Protein AF-A0A7Z9G676-F1 (afdb_monomer_lite)

Secondary structure (DSSP, 8-state):
-EEES-SHHHHHHHHHHHHH-TTPPP-EEE-SSHHHHHHHHHHHTPEEE--

Radius of gyration: 9.85 Å; chains: 1; bounding box: 17×25×26 Å

Foldseek 3Di:
DEAEALDPVVVVVVVCCVPPPVVDAHAEYEDLPQVSQVVVCVVRVHHGYND

Sequence (51 aa):
MALVGCGNIARAHWRGIRNHAPRIKVTAVVDPNVDNAASMSERTGAAAYSS

pLDDT: mean 96.65, std 1.93, range [90.5, 98.62]

Structure (mmCIF, N/CA/C/O backbone):
data_AF-A0A7Z9G676-F1
#
_entry.id   AF-A0A7Z9G676-F1
#
loop_
_atom_site.group_PDB
_atom_site.id
_atom_site.type_symbol
_atom_site.label_atom_id
_atom_site.label_alt_id
_atom_site.label_comp_id
_atom_site.label_asym_id
_atom_site.label_entity_id
_atom_site.label_seq_id
_atom_site.pdbx_PDB_ins_code
_atom_site.Cartn_x
_atom_site.Cartn_y
_atom_site.Cartn_z
_atom_site.occupancy
_atom_site.B_iso_or_equiv
_atom_site.auth_seq_id
_atom_site.auth_comp_i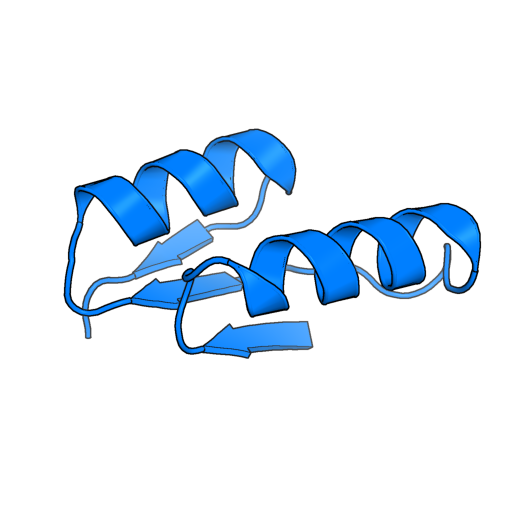d
_atom_site.auth_asym_id
_atom_site.auth_atom_id
_atom_site.pdbx_PDB_model_num
ATOM 1 N N . MET A 1 1 ? -0.149 -9.911 2.767 1.00 92.88 1 MET A N 1
ATOM 2 C CA . MET A 1 1 ? 1.003 -9.065 3.178 1.00 92.88 1 MET A CA 1
ATOM 3 C C . MET A 1 1 ? 0.482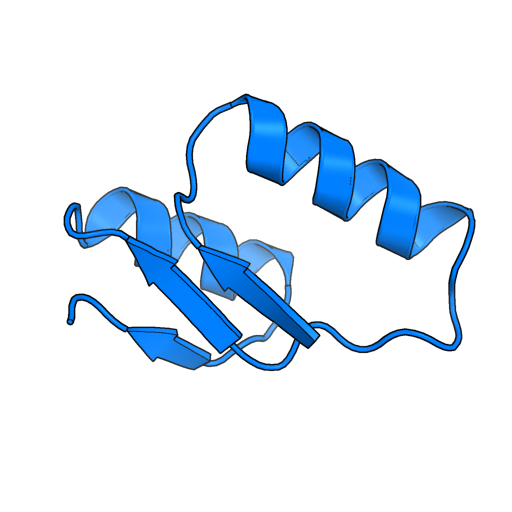 -7.672 3.506 1.00 92.88 1 MET A C 1
ATOM 5 O O . MET A 1 1 ? -0.557 -7.305 2.963 1.00 92.88 1 MET A O 1
ATOM 9 N N . ALA A 1 2 ? 1.176 -6.916 4.359 1.00 96.25 2 ALA A N 1
ATOM 10 C CA . ALA A 1 2 ? 0.858 -5.519 4.653 1.00 96.25 2 ALA A CA 1
ATOM 11 C C . ALA A 1 2 ? 2.042 -4.594 4.323 1.00 96.25 2 ALA A C 1
ATOM 13 O O . ALA A 1 2 ? 3.190 -5.037 4.374 1.00 96.25 2 ALA A O 1
ATOM 14 N N . LEU A 1 3 ? 1.760 -3.330 3.997 1.00 97.19 3 LEU A N 1
ATOM 15 C CA . LEU A 1 3 ? 2.762 -2.260 3.934 1.00 97.19 3 LEU A CA 1
ATOM 16 C C . LEU A 1 3 ? 2.596 -1.360 5.161 1.00 97.19 3 LEU A C 1
ATOM 18 O O . LEU A 1 3 ? 1.514 -0.818 5.363 1.00 97.19 3 LEU A O 1
ATOM 22 N N . VAL A 1 4 ? 3.648 -1.204 5.965 1.00 97.19 4 VAL A N 1
ATOM 23 C CA . VAL A 1 4 ? 3.663 -0.319 7.141 1.00 97.19 4 VAL A CA 1
ATOM 24 C C . VAL A 1 4 ? 4.618 0.837 6.856 1.00 97.19 4 VAL A C 1
ATOM 26 O O . VAL A 1 4 ? 5.785 0.605 6.542 1.00 97.19 4 VAL A O 1
ATOM 29 N N . GLY A 1 5 ? 4.106 2.064 6.926 1.00 96.88 5 GLY A N 1
ATOM 30 C CA . GLY A 1 5 ? 4.749 3.271 6.411 1.00 96.88 5 GLY A CA 1
ATOM 31 C C . GLY A 1 5 ? 4.512 3.425 4.907 1.00 96.88 5 GLY A C 1
ATOM 32 O O . GLY A 1 5 ? 5.165 2.781 4.091 1.00 96.88 5 GLY A O 1
ATOM 33 N N . CYS A 1 6 ? 3.597 4.311 4.525 1.00 96.69 6 CYS A N 1
ATOM 34 C CA . CYS A 1 6 ? 3.098 4.545 3.167 1.00 96.69 6 CYS A CA 1
ATOM 35 C C . CYS A 1 6 ? 3.781 5.733 2.460 1.00 96.69 6 CYS A C 1
ATOM 37 O O . CYS A 1 6 ? 3.189 6.407 1.618 1.00 96.69 6 CYS A O 1
ATOM 39 N N . GLY A 1 7 ? 5.058 5.973 2.770 1.00 91.69 7 GLY A N 1
ATOM 40 C CA . GLY A 1 7 ? 5.876 7.007 2.131 1.00 91.69 7 GLY A CA 1
ATOM 41 C C . GLY A 1 7 ? 6.390 6.638 0.728 1.00 91.69 7 GLY A C 1
ATOM 42 O O . GLY A 1 7 ? 5.974 5.670 0.089 1.00 91.69 7 GLY A O 1
ATOM 43 N N . ASN A 1 8 ? 7.371 7.400 0.231 1.00 91.38 8 ASN A N 1
ATOM 44 C CA . ASN A 1 8 ? 7.906 7.246 -1.132 1.00 91.38 8 ASN A CA 1
ATOM 45 C C . ASN A 1 8 ? 8.402 5.829 -1.457 1.00 91.38 8 ASN A C 1
ATOM 47 O O . ASN A 1 8 ? 8.143 5.323 -2.550 1.00 91.38 8 ASN A O 1
ATOM 51 N N . ILE A 1 9 ? 9.076 5.178 -0.509 1.00 94.00 9 ILE A N 1
ATOM 52 C CA . ILE A 1 9 ? 9.665 3.848 -0.707 1.00 94.00 9 ILE A CA 1
ATOM 53 C C . ILE A 1 9 ? 8.578 2.764 -0.806 1.00 94.00 9 ILE A C 1
ATOM 55 O O . ILE A 1 9 ? 8.696 1.855 -1.628 1.00 94.00 9 ILE A O 1
ATOM 59 N N . ALA A 1 10 ? 7.461 2.898 -0.084 1.00 95.50 10 ALA A N 1
ATOM 60 C CA . ALA A 1 10 ? 6.341 1.958 -0.177 1.00 95.50 10 ALA A CA 1
ATOM 61 C C . ALA A 1 10 ? 5.743 1.899 -1.590 1.00 95.50 10 ALA A C 1
ATOM 63 O O . ALA A 1 10 ? 5.381 0.826 -2.074 1.00 95.50 10 ALA A O 1
ATOM 64 N N . ARG A 1 11 ? 5.727 3.030 -2.308 1.00 94.31 11 ARG A N 1
ATOM 65 C CA . ARG A 1 11 ? 5.301 3.077 -3.717 1.00 94.31 11 ARG A CA 1
ATOM 66 C C . ARG A 1 11 ? 6.249 2.296 -4.632 1.00 94.31 11 ARG A C 1
ATOM 68 O O . ARG A 1 11 ? 5.787 1.632 -5.561 1.00 94.31 11 ARG A O 1
ATOM 75 N N . ALA A 1 12 ? 7.555 2.337 -4.365 1.00 96.38 12 ALA A N 1
ATOM 76 C CA . ALA A 1 12 ? 8.540 1.545 -5.098 1.00 96.38 12 ALA A CA 1
ATOM 77 C C . ALA A 1 12 ? 8.392 0.042 -4.805 1.00 96.38 12 ALA A C 1
ATOM 79 O O . ALA A 1 12 ? 8.394 -0.754 -5.747 1.00 96.38 12 ALA A O 1
ATOM 80 N N . HIS A 1 13 ? 8.173 -0.341 -3.540 1.00 96.50 13 HIS A N 1
ATOM 81 C CA . HIS A 1 13 ? 7.867 -1.728 -3.173 1.00 96.50 13 HIS A CA 1
ATOM 82 C C . HIS A 1 13 ? 6.596 -2.227 -3.853 1.00 96.50 13 HIS A C 1
ATOM 84 O O . HIS A 1 13 ? 6.615 -3.301 -4.449 1.00 96.50 13 HIS A O 1
ATOM 90 N N . TRP A 1 14 ? 5.517 -1.441 -3.842 1.00 96.31 14 TRP A N 1
ATOM 91 C CA . TRP A 1 14 ? 4.279 -1.817 -4.520 1.00 96.31 14 TRP A CA 1
ATOM 92 C C . TRP A 1 14 ? 4.472 -2.027 -6.018 1.00 96.31 14 TRP A C 1
ATOM 94 O O . TRP A 1 14 ? 4.018 -3.034 -6.556 1.00 96.31 14 TRP A O 1
ATOM 104 N N . ARG A 1 15 ? 5.204 -1.131 -6.692 1.00 95.81 15 ARG A N 1
ATOM 105 C CA . ARG A 1 15 ? 5.556 -1.311 -8.106 1.00 95.81 15 ARG A CA 1
ATOM 106 C C . ARG A 1 15 ? 6.303 -2.629 -8.330 1.00 95.81 15 ARG A C 1
ATOM 108 O O . ARG A 1 15 ? 5.985 -3.345 -9.273 1.00 95.81 15 ARG A O 1
ATOM 115 N N . GLY A 1 16 ? 7.264 -2.953 -7.465 1.00 96.69 16 GLY A N 1
ATOM 116 C CA . GLY A 1 16 ? 8.001 -4.215 -7.525 1.00 96.69 16 GLY A CA 1
ATOM 117 C C . GLY A 1 16 ? 7.096 -5.434 -7.332 1.00 96.69 16 GLY A C 1
ATOM 118 O O . GLY A 1 16 ? 7.125 -6.347 -8.150 1.00 96.69 16 GLY A O 1
ATOM 119 N N . ILE A 1 17 ? 6.244 -5.420 -6.303 1.00 95.94 17 ILE A N 1
ATOM 120 C CA . ILE A 1 17 ? 5.303 -6.507 -5.997 1.00 95.94 17 ILE A CA 1
ATOM 121 C C . ILE A 1 17 ? 4.350 -6.737 -7.171 1.00 95.94 17 ILE A C 1
ATOM 123 O O . ILE A 1 17 ? 4.238 -7.860 -7.657 1.00 95.94 17 ILE A O 1
ATOM 127 N N . ARG A 1 18 ? 3.721 -5.672 -7.677 1.00 95.31 18 ARG A N 1
ATOM 128 C CA . ARG A 1 18 ? 2.766 -5.753 -8.787 1.00 95.31 18 ARG A CA 1
ATOM 129 C C . ARG A 1 18 ? 3.391 -6.336 -10.056 1.00 95.31 18 ARG A C 1
ATOM 131 O O . ARG A 1 18 ? 2.724 -7.075 -10.770 1.00 95.31 18 ARG A O 1
ATOM 138 N N . ASN A 1 19 ? 4.653 -6.008 -10.333 1.00 97.56 19 ASN A N 1
ATOM 139 C CA . ASN A 1 19 ? 5.312 -6.390 -11.582 1.00 97.56 19 ASN A CA 1
ATOM 140 C C . ASN A 1 19 ? 6.063 -7.730 -11.499 1.00 97.56 19 ASN A C 1
ATOM 142 O O . ASN A 1 19 ? 6.205 -8.403 -12.515 1.00 97.56 19 ASN A O 1
ATOM 146 N N . HIS A 1 20 ? 6.568 -8.112 -10.322 1.00 97.94 20 HIS A N 1
ATOM 147 C CA . HIS A 1 20 ? 7.480 -9.255 -10.174 1.00 97.94 20 HIS A CA 1
ATOM 148 C C . HIS A 1 20 ? 6.980 -10.335 -9.208 1.00 97.94 20 HIS A C 1
ATOM 150 O O . HIS A 1 20 ? 7.527 -11.434 -9.190 1.00 97.94 20 HIS A O 1
ATOM 156 N N . ALA A 1 21 ? 5.936 -10.063 -8.423 1.00 96.50 21 ALA A N 1
ATOM 157 C CA . ALA A 1 21 ? 5.377 -11.009 -7.463 1.00 96.50 21 ALA A CA 1
ATOM 158 C C . ALA A 1 21 ? 3.839 -11.077 -7.556 1.00 96.50 21 ALA A C 1
ATOM 160 O O . ALA A 1 21 ? 3.154 -10.826 -6.565 1.00 96.50 21 ALA A O 1
ATOM 161 N N . PRO A 1 22 ? 3.265 -11.480 -8.709 1.00 92.69 22 PRO A N 1
ATOM 162 C CA . PRO A 1 22 ? 1.815 -11.437 -8.948 1.00 92.69 22 PRO A CA 1
ATOM 163 C C . PRO A 1 22 ? 0.996 -12.337 -8.010 1.00 92.69 22 PRO A C 1
ATOM 165 O O . PRO A 1 22 ? -0.208 -12.156 -7.864 1.00 92.69 22 PRO A O 1
ATOM 168 N N . ARG A 1 23 ? 1.638 -13.311 -7.351 1.00 96.38 23 ARG A N 1
ATOM 169 C CA . ARG A 1 23 ? 1.000 -14.180 -6.349 1.00 96.38 23 ARG A CA 1
ATOM 170 C C . ARG A 1 23 ? 0.904 -13.538 -4.961 1.00 96.38 23 ARG A C 1
ATOM 172 O O . ARG A 1 23 ? 0.255 -14.098 -4.083 1.00 96.38 23 ARG A O 1
ATOM 179 N N . ILE A 1 24 ? 1.556 -12.397 -4.734 1.00 95.88 24 ILE A N 1
ATOM 180 C CA . ILE A 1 24 ? 1.483 -11.666 -3.468 1.00 95.88 24 ILE A CA 1
ATOM 181 C C . ILE A 1 24 ? 0.356 -10.644 -3.553 1.00 95.88 24 ILE A C 1
ATOM 183 O O . ILE A 1 24 ? 0.384 -9.729 -4.373 1.00 95.88 24 ILE A O 1
ATOM 187 N N . LYS A 1 25 ? -0.601 -10.755 -2.630 1.00 96.50 25 LYS A N 1
ATOM 188 C CA . LYS A 1 25 ? -1.629 -9.739 -2.410 1.00 96.50 25 LYS A CA 1
ATOM 189 C C . LYS A 1 25 ? -1.262 -8.865 -1.210 1.00 96.50 25 LYS A C 1
ATOM 191 O O . LYS A 1 25 ? -1.030 -9.368 -0.100 1.00 96.50 25 LYS A O 1
ATOM 196 N N . VAL A 1 26 ? -1.223 -7.552 -1.432 1.00 97.38 26 VAL A N 1
ATOM 197 C CA . VAL A 1 26 ? -1.217 -6.555 -0.356 1.00 97.38 26 VAL A CA 1
ATOM 198 C C . VAL A 1 26 ? -2.662 -6.390 0.100 1.00 97.38 26 VAL A C 1
ATOM 200 O O . VAL A 1 26 ? -3.529 -6.064 -0.703 1.00 97.38 26 VAL A O 1
ATOM 203 N N . THR A 1 27 ? -2.935 -6.705 1.361 1.00 98.38 27 THR A N 1
ATOM 204 C CA . THR A 1 27 ? -4.298 -6.723 1.920 1.00 98.38 27 THR A CA 1
ATOM 205 C C . THR A 1 27 ? -4.518 -5.639 2.965 1.00 98.38 27 THR A C 1
ATOM 207 O O . THR A 1 27 ? -5.664 -5.312 3.253 1.00 98.38 27 THR A O 1
ATOM 210 N N . ALA A 1 28 ? -3.439 -5.057 3.491 1.00 98.44 28 ALA A N 1
ATOM 211 C CA . ALA A 1 28 ? -3.486 -3.926 4.406 1.00 98.44 28 ALA A CA 1
ATOM 212 C C . ALA A 1 28 ? -2.368 -2.919 4.101 1.00 98.44 28 ALA A C 1
ATOM 214 O O . ALA A 1 28 ? -1.274 -3.300 3.667 1.00 98.44 28 ALA A O 1
ATOM 215 N N . VAL A 1 29 ? -2.644 -1.646 4.356 1.00 98.50 29 VAL A N 1
ATOM 216 C CA . VAL A 1 29 ? -1.677 -0.547 4.363 1.00 98.50 29 VAL A CA 1
ATOM 217 C C . VAL A 1 29 ? -1.850 0.235 5.662 1.00 98.50 29 VAL A C 1
ATOM 219 O O . VAL A 1 29 ? -2.977 0.485 6.085 1.00 98.50 29 VAL A O 1
ATOM 222 N N . VAL A 1 30 ? -0.745 0.570 6.322 1.00 98.44 30 VAL A N 1
ATOM 223 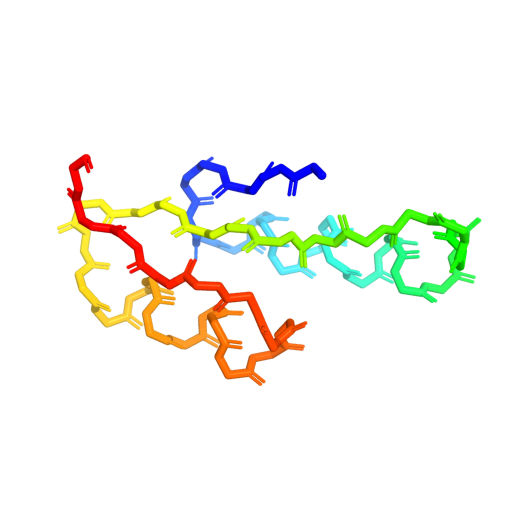C CA . VAL A 1 30 ? -0.743 1.214 7.641 1.00 98.44 30 VAL A CA 1
ATOM 224 C C . VAL A 1 30 ? 0.164 2.436 7.599 1.00 98.44 30 VAL A C 1
ATOM 226 O O . VAL A 1 30 ? 1.330 2.320 7.219 1.00 98.44 30 VAL A O 1
ATOM 229 N N . ASP A 1 31 ? -0.348 3.603 7.978 1.00 98.31 31 ASP A N 1
ATOM 230 C CA . ASP A 1 31 ? 0.445 4.826 8.149 1.00 98.31 31 ASP A CA 1
ATOM 231 C C . ASP A 1 31 ? -0.247 5.759 9.156 1.00 98.31 31 ASP A C 1
ATOM 233 O O . ASP A 1 31 ? -1.458 5.950 9.041 1.00 98.31 31 ASP A O 1
ATOM 237 N N . PRO A 1 32 ? 0.473 6.358 10.125 1.00 97.94 32 PRO A N 1
ATOM 238 C CA . PRO A 1 32 ? -0.127 7.321 11.052 1.00 97.94 32 PRO A CA 1
ATOM 239 C C . PRO A 1 32 ? -0.669 8.573 10.345 1.00 97.94 32 PRO A C 1
ATOM 241 O O . PRO A 1 32 ? -1.565 9.235 10.864 1.00 97.94 32 PRO A O 1
ATOM 244 N N . ASN A 1 33 ? -0.147 8.910 9.162 1.00 97.81 33 ASN A N 1
ATOM 245 C CA . ASN A 1 33 ? -0.729 9.919 8.294 1.00 97.81 33 ASN A CA 1
ATOM 246 C C . ASN A 1 33 ? -1.839 9.287 7.434 1.00 97.81 33 ASN A C 1
ATOM 248 O O . ASN A 1 33 ? -1.583 8.501 6.517 1.00 97.81 33 ASN A O 1
ATOM 252 N N . VAL A 1 34 ? -3.078 9.690 7.719 1.00 97.56 34 VAL A N 1
ATOM 253 C CA . VAL A 1 34 ? -4.296 9.179 7.073 1.00 97.56 34 VAL A CA 1
ATOM 254 C C . VAL A 1 34 ? -4.277 9.383 5.556 1.00 97.56 34 VAL A C 1
ATOM 256 O O . VAL A 1 34 ? -4.691 8.484 4.826 1.00 97.56 34 VAL A O 1
ATOM 259 N N . ASP A 1 35 ? -3.735 10.498 5.063 1.00 97.62 35 ASP A N 1
ATOM 260 C CA . ASP A 1 35 ? -3.677 10.785 3.625 1.00 97.62 35 ASP A CA 1
ATOM 261 C C . ASP A 1 35 ? -2.729 9.820 2.902 1.00 97.62 35 ASP A C 1
ATOM 263 O O . ASP A 1 35 ? -3.015 9.345 1.798 1.00 97.62 35 ASP A O 1
ATOM 267 N N . ASN A 1 36 ? -1.613 9.463 3.547 1.00 97.75 36 ASN A N 1
ATOM 268 C CA . ASN A 1 36 ? -0.678 8.477 3.008 1.00 97.75 36 ASN A CA 1
ATOM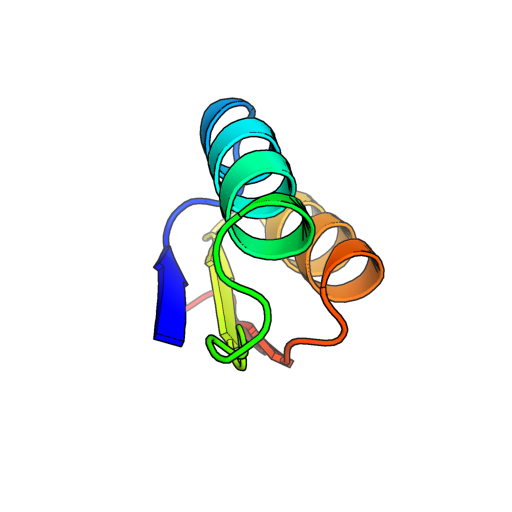 269 C C . ASN A 1 36 ? -1.311 7.079 2.973 1.00 97.75 36 ASN A C 1
ATOM 271 O O . ASN A 1 36 ? -1.203 6.384 1.958 1.00 97.75 36 ASN A O 1
ATOM 275 N N . ALA A 1 37 ? -1.981 6.670 4.058 1.00 98.19 37 ALA A N 1
ATOM 276 C CA . ALA A 1 37 ? -2.671 5.383 4.127 1.00 98.19 37 ALA A CA 1
ATOM 277 C C . ALA A 1 37 ? -3.791 5.291 3.075 1.00 98.19 37 ALA A C 1
ATOM 279 O O . ALA A 1 37 ? -3.870 4.297 2.348 1.00 98.19 37 ALA A O 1
ATOM 280 N N . ALA A 1 38 ? -4.600 6.346 2.929 1.00 98.19 38 ALA A N 1
ATOM 281 C CA . ALA A 1 38 ? -5.660 6.435 1.929 1.00 98.19 38 ALA A CA 1
ATOM 282 C C . ALA A 1 38 ? -5.102 6.360 0.499 1.00 98.19 38 ALA A C 1
ATOM 284 O O . ALA A 1 38 ? -5.509 5.497 -0.280 1.00 98.19 38 ALA A O 1
ATOM 285 N N . SER A 1 39 ? -4.087 7.170 0.173 1.00 97.88 39 SER A N 1
ATOM 286 C CA . SER A 1 39 ? -3.462 7.145 -1.156 1.00 97.88 39 SER A CA 1
ATOM 287 C C . SER A 1 39 ? -2.862 5.777 -1.494 1.00 97.88 39 SER A C 1
ATOM 289 O O . SER A 1 39 ? -2.889 5.334 -2.648 1.00 97.88 39 SER A O 1
ATOM 291 N N . MET A 1 40 ? -2.306 5.073 -0.504 1.00 97.88 40 MET A N 1
ATOM 292 C CA . MET A 1 40 ? -1.745 3.744 -0.727 1.00 97.88 40 MET A CA 1
ATOM 293 C C . MET A 1 40 ? -2.824 2.665 -0.857 1.00 97.88 40 MET A C 1
ATOM 295 O O . MET A 1 40 ? -2.659 1.729 -1.647 1.00 97.88 40 MET A O 1
ATOM 299 N N . SER A 1 41 ? -3.938 2.810 -0.143 1.00 98.25 41 SER A N 1
ATOM 300 C CA . SER A 1 41 ? -5.112 1.947 -0.275 1.00 98.25 41 SER A CA 1
ATOM 301 C C . SER A 1 41 ? -5.702 2.044 -1.680 1.00 98.25 41 SER A C 1
ATOM 303 O O . SER A 1 41 ? -5.849 1.013 -2.332 1.00 98.25 41 SER A O 1
ATOM 305 N N . GLU A 1 42 ? -5.882 3.250 -2.224 1.00 98.06 42 GLU A N 1
ATOM 306 C CA . GLU A 1 42 ? -6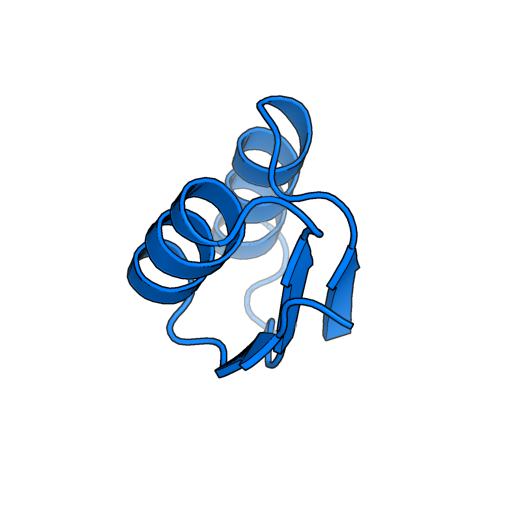.347 3.452 -3.607 1.00 98.06 42 GLU A CA 1
ATOM 307 C C . GLU A 1 42 ? -5.454 2.750 -4.642 1.00 98.06 42 GLU A C 1
ATOM 309 O O . GLU A 1 42 ? -5.932 2.157 -5.608 1.00 98.06 42 GLU A O 1
ATOM 314 N N . ARG A 1 43 ? -4.132 2.768 -4.435 1.00 96.19 43 ARG A N 1
ATOM 315 C CA . ARG A 1 43 ? -3.162 2.153 -5.360 1.00 96.19 43 ARG A CA 1
ATOM 316 C C . ARG A 1 43 ? -3.150 0.629 -5.318 1.00 96.19 43 ARG A C 1
ATOM 318 O O . ARG A 1 43 ? -2.724 0.013 -6.298 1.00 96.19 43 ARG A O 1
ATOM 325 N N . THR A 1 44 ? -3.493 0.044 -4.175 1.00 97.00 44 THR A N 1
ATOM 326 C CA . THR A 1 44 ? -3.317 -1.389 -3.883 1.00 97.00 44 THR A CA 1
ATOM 327 C C . THR A 1 44 ? -4.636 -2.153 -3.798 1.00 97.00 44 THR A C 1
ATOM 329 O O . THR A 1 44 ? -4.633 -3.373 -3.950 1.00 97.00 44 THR A O 1
ATOM 332 N N . GLY A 1 45 ? -5.748 -1.459 -3.547 1.00 97.62 45 GLY A N 1
ATOM 333 C CA . GLY A 1 45 ? -7.029 -2.047 -3.154 1.00 97.62 45 GLY A CA 1
ATOM 334 C C . GLY A 1 45 ? -7.032 -2.629 -1.733 1.00 97.62 45 GLY A C 1
ATOM 335 O O . GLY A 1 45 ? -7.923 -3.406 -1.397 1.00 97.62 45 GLY A O 1
ATOM 336 N N . ALA A 1 46 ? -6.019 -2.326 -0.918 1.00 98.12 46 ALA A N 1
ATOM 337 C CA . ALA A 1 46 ? -5.877 -2.843 0.440 1.00 98.12 46 ALA A CA 1
ATOM 338 C C . ALA A 1 46 ? -6.661 -2.009 1.463 1.00 98.12 46 ALA A C 1
ATOM 340 O O . ALA A 1 46 ? -6.896 -0.826 1.243 1.00 98.12 46 ALA A O 1
ATOM 341 N N . ALA A 1 47 ? -7.002 -2.592 2.614 1.00 98.62 47 ALA A N 1
ATOM 342 C CA . ALA A 1 47 ? -7.607 -1.843 3.718 1.00 98.62 47 ALA A CA 1
ATOM 343 C C . ALA A 1 47 ? -6.597 -0.859 4.342 1.00 98.62 47 ALA A C 1
ATOM 345 O O . ALA A 1 47 ? -5.450 -1.238 4.589 1.00 98.6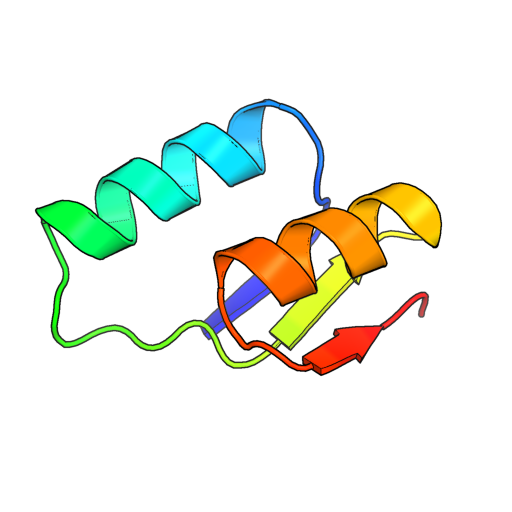2 47 ALA A O 1
ATOM 346 N N . ALA A 1 48 ? -7.019 0.386 4.587 1.00 98.44 48 ALA A N 1
ATOM 347 C CA . ALA A 1 48 ? -6.201 1.418 5.224 1.00 98.44 48 ALA A CA 1
ATOM 348 C C . ALA A 1 48 ? -6.392 1.433 6.744 1.00 98.44 48 ALA A C 1
ATOM 350 O O . ALA A 1 48 ? -7.524 1.397 7.225 1.00 98.44 48 ALA A O 1
ATOM 351 N N . TYR A 1 49 ? -5.287 1.554 7.479 1.00 98.44 49 TYR A N 1
ATOM 352 C CA . TYR A 1 49 ? -5.269 1.708 8.932 1.00 98.44 49 TYR A CA 1
ATOM 353 C C . TYR A 1 49 ? -4.337 2.852 9.339 1.00 98.44 49 TYR A C 1
ATOM 355 O O . TYR A 1 49 ? -3.281 3.047 8.736 1.00 98.44 49 TYR A O 1
ATOM 363 N N . SER A 1 50 ? -4.717 3.580 10.387 1.00 97.12 50 SER A N 1
ATOM 364 C CA . SER A 1 50 ? -3.899 4.641 10.991 1.00 97.12 50 SER A CA 1
ATOM 365 C C . SER A 1 50 ? -3.208 4.224 12.295 1.00 97.12 50 SER A C 1
ATOM 367 O O . SER A 1 50 ? -2.401 4.984 12.826 1.00 97.12 50 SER A O 1
ATOM 369 N N . SER A 1 51 ? -3.531 3.036 12.818 1.00 90.50 51 SER A N 1
ATOM 370 C CA . SER A 1 51 ? -3.029 2.456 14.073 1.00 90.50 51 SER A CA 1
ATOM 371 C C . SER A 1 51 ? -3.113 0.938 14.042 1.00 90.50 51 SER A C 1
ATOM 373 O O . SER A 1 51 ? -4.145 0.458 13.514 1.00 90.50 51 SER A O 1
#